Protein AF-0000000078526006 (afdb_homodimer)

Sequence (120 aa):
MQPCELVVLISTLACHIAEGRSADEIALISSIFSQLGDTLSTISAFQDLCCDNEEEKDTNMQPCELVVLISTLACHIAEGRSADEIALISSIFSQLGDTLSTISAFQDLCCDNEEEKDTN

Foldseek 3Di:
DDPVVVVVVVVVVLCVVCPPDDPVVSVVVVVVVVVVVVVVVVVVVVVVVVVVVVVVVVVD/DDPVVVVVVVVVVLCVVCPPDDPVVSVVVVVVVVVVVVVVVVVVVVVVVVVVVVVVVVVD

Radius of gyration: 18.62 Å; Cα contacts (8 Å, |Δi|>4): 104; chains: 2; bounding box: 38×66×42 Å

Secondary structure (DSSP, 8-state):
--HHHHHHHHHHHHHHHHTT--HHHHHHHHHHHHHHHHHHHHHHHHHHHHHHHHHHHHH-/--HHHHHHHHHHHHHHHHTT--HHHHHHHHHHHHHHHHHHHHHHHHHHHHHHHHHHHHH-

Organism: NCBI:txid29354

Structure (mmCIF, N/CA/C/O backbone):
data_AF-0000000078526006-model_v1
#
loop_
_entity.id
_entity.type
_entity.pdbx_description
1 polymer 'DUF6774 domain-containing protein'
#
loop_
_atom_site.group_PDB
_atom_site.id
_atom_site.type_symbol
_atom_site.label_atom_id
_atom_site.label_alt_id
_atom_site.label_comp_id
_atom_site.label_asym_id
_atom_site.label_entity_id
_atom_site.label_seq_id
_atom_site.pdbx_PDB_ins_code
_atom_site.Cartn_x
_atom_site.Cartn_y
_atom_site.Cartn_z
_atom_site.occupancy
_atom_site.B_iso_or_equiv
_atom_site.auth_seq_id
_atom_site.auth_comp_id
_atom_site.auth_asym_id
_atom_site.auth_atom_id
_atom_site.pdbx_PDB_model_num
ATOM 1 N N . MET A 1 1 ? 16.984 -0.548 -12.422 1 56.44 1 MET A N 1
ATOM 2 C CA . MET A 1 1 ? 16.688 0.318 -11.281 1 56.44 1 MET A CA 1
ATOM 3 C C . MET A 1 1 ? 17.172 -0.31 -9.984 1 56.44 1 MET A C 1
ATOM 5 O O . MET A 1 1 ? 16.984 -1.508 -9.758 1 56.44 1 MET A O 1
ATOM 9 N N . GLN A 1 2 ? 17.953 0.494 -9.273 1 81.12 2 GLN A N 1
ATOM 10 C CA . GLN A 1 2 ? 18.516 0.043 -8 1 81.12 2 GLN A CA 1
ATOM 11 C C . GLN A 1 2 ? 17.469 0.117 -6.891 1 81.12 2 GLN A C 1
ATOM 13 O O . GLN A 1 2 ? 16.547 0.942 -6.945 1 81.12 2 GLN A O 1
ATOM 18 N N . PRO A 1 3 ? 17.453 -0.872 -5.949 1 86 3 PRO A N 1
ATOM 19 C CA . PRO A 1 3 ? 16.484 -0.911 -4.852 1 86 3 PRO A CA 1
ATOM 20 C C . PRO A 1 3 ? 16.359 0.425 -4.121 1 86 3 PRO A C 1
ATOM 22 O O . PRO A 1 3 ? 15.25 0.848 -3.777 1 86 3 PRO A O 1
ATOM 25 N N . CYS A 1 4 ? 17.406 1.14 -4.02 1 89.69 4 CYS A N 1
ATOM 26 C CA . CYS A 1 4 ? 17.406 2.414 -3.312 1 89.69 4 CYS A CA 1
ATOM 27 C C . CYS A 1 4 ? 16.672 3.484 -4.113 1 89.69 4 CYS A C 1
ATOM 29 O O . CYS A 1 4 ? 15.984 4.336 -3.545 1 89.69 4 CYS A O 1
ATOM 31 N N . GLU A 1 5 ? 16.812 3.475 -5.398 1 92.44 5 GLU A N 1
ATOM 32 C CA . GLU A 1 5 ? 16.125 4.414 -6.27 1 92.44 5 GLU A CA 1
ATOM 33 C C . GLU A 1 5 ? 14.609 4.223 -6.191 1 92.44 5 GLU A C 1
ATOM 35 O O . GLU A 1 5 ? 13.852 5.195 -6.184 1 92.44 5 GLU A O 1
ATOM 40 N N . LEU A 1 6 ? 14.242 3.041 -6.062 1 92.12 6 LEU A N 1
ATOM 41 C CA . LEU A 1 6 ? 12.82 2.711 -5.969 1 92.12 6 LEU A CA 1
ATOM 42 C C . LEU A 1 6 ? 12.227 3.238 -4.664 1 92.12 6 LEU A C 1
ATOM 44 O O . LEU A 1 6 ? 11.172 3.865 -4.672 1 92.12 6 LEU A O 1
ATOM 48 N N . VAL A 1 7 ? 12.945 3.043 -3.629 1 92.19 7 VAL A N 1
ATOM 49 C CA . VAL A 1 7 ? 12.477 3.477 -2.316 1 92.19 7 VAL A CA 1
ATOM 50 C C . VAL A 1 7 ? 12.352 5 -2.289 1 92.19 7 VAL A C 1
ATOM 52 O O . VAL A 1 7 ? 11.375 5.535 -1.757 1 92.19 7 VAL A O 1
ATOM 55 N N . VAL A 1 8 ? 13.297 5.676 -2.916 1 94 8 VAL A N 1
ATOM 56 C CA . VAL A 1 8 ? 13.281 7.133 -2.967 1 94 8 VAL A CA 1
ATOM 57 C C . VAL A 1 8 ? 12.086 7.609 -3.787 1 94 8 VAL A C 1
ATOM 59 O O . VAL A 1 8 ? 11.406 8.562 -3.408 1 94 8 VAL A O 1
ATOM 62 N N . LEU A 1 9 ? 11.867 6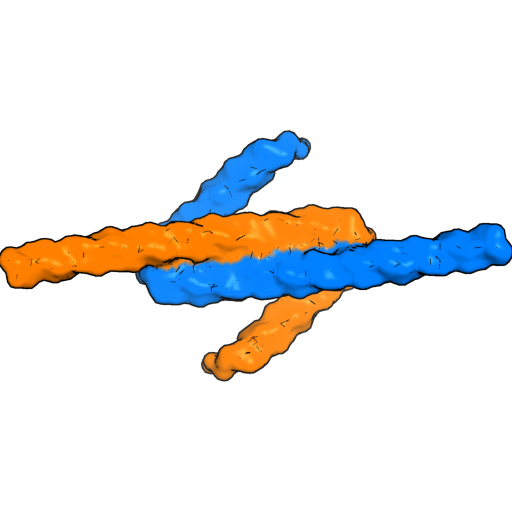.941 -4.805 1 94.94 9 LEU A N 1
ATOM 63 C CA . LEU A 1 9 ? 10.734 7.277 -5.656 1 94.94 9 LEU A CA 1
ATOM 64 C C . LEU A 1 9 ? 9.414 7.098 -4.902 1 94.94 9 LEU A C 1
ATOM 66 O O . LEU A 1 9 ? 8.547 7.973 -4.941 1 94.94 9 LEU A O 1
ATOM 70 N N . ILE A 1 10 ? 9.305 6.039 -4.16 1 96.12 10 ILE A N 1
ATOM 71 C CA . ILE A 1 10 ? 8.094 5.734 -3.404 1 96.12 10 ILE A CA 1
ATOM 72 C C . ILE A 1 10 ? 7.879 6.793 -2.324 1 96.12 10 ILE A C 1
ATOM 74 O O . ILE A 1 10 ? 6.762 7.266 -2.121 1 96.12 10 ILE A O 1
ATOM 78 N N . SER A 1 11 ? 8.945 7.16 -1.708 1 95.5 11 SER A N 1
ATOM 79 C CA . SER A 1 11 ? 8.875 8.172 -0.659 1 95.5 11 SER A CA 1
ATOM 80 C C . SER A 1 11 ? 8.453 9.523 -1.222 1 95.5 11 SER A C 1
ATOM 82 O O . SER A 1 11 ? 7.617 10.219 -0.635 1 95.5 11 SER A O 1
ATOM 84 N N . THR A 1 12 ? 9.047 9.844 -2.381 1 95.75 12 THR A N 1
ATOM 85 C CA . THR A 1 12 ? 8.688 11.086 -3.051 1 95.75 12 THR A CA 1
ATOM 86 C C . THR A 1 12 ? 7.207 11.102 -3.418 1 95.75 12 THR A C 1
ATOM 88 O O . THR A 1 12 ? 6.52 12.102 -3.223 1 95.75 12 THR A O 1
ATOM 91 N N . LEU A 1 13 ? 6.73 10.016 -3.889 1 96.75 13 LEU A N 1
ATOM 92 C CA . LEU A 1 13 ? 5.328 9.875 -4.258 1 96.75 13 LEU A CA 1
ATOM 93 C C . LEU A 1 13 ? 4.426 10.039 -3.041 1 96.75 13 LEU A C 1
ATOM 95 O O . LEU A 1 13 ? 3.385 10.695 -3.117 1 96.75 13 LEU A O 1
ATOM 99 N N . ALA A 1 14 ? 4.777 9.445 -1.876 1 96.94 14 ALA A N 1
ATOM 100 C CA . ALA A 1 14 ? 4.023 9.555 -0.629 1 96.94 14 ALA A CA 1
ATOM 101 C C . ALA A 1 14 ? 3.883 11.008 -0.198 1 96.94 14 ALA A C 1
ATOM 103 O O . ALA A 1 14 ? 2.799 11.445 0.197 1 96.94 14 ALA A O 1
ATOM 104 N N . CYS A 1 15 ? 4.965 11.727 -0.398 1 96 15 CYS A N 1
ATOM 105 C CA . CYS A 1 15 ? 4.965 13.141 -0.029 1 96 15 CYS A CA 1
ATOM 106 C C . CYS A 1 15 ? 4.008 13.938 -0.909 1 96 15 CYS A C 1
ATOM 108 O O . CYS A 1 15 ? 3.285 14.805 -0.418 1 96 15 CYS A O 1
ATOM 110 N N . HIS A 1 16 ? 4 13.609 -2.164 1 96.25 16 HIS A N 1
ATOM 111 C CA . HIS A 1 16 ? 3.115 14.273 -3.111 1 96.25 16 HIS A CA 1
ATOM 112 C C . HIS A 1 16 ? 1.651 13.977 -2.801 1 96.25 16 HIS A C 1
ATOM 114 O O . HIS A 1 16 ? 0.805 14.875 -2.857 1 96.25 16 HIS A O 1
ATOM 120 N N . ILE A 1 17 ? 1.335 12.828 -2.43 1 96.75 17 ILE A N 1
ATOM 121 C CA . ILE A 1 17 ? -0.022 12.391 -2.113 1 96.75 17 ILE A CA 1
ATOM 122 C C . ILE A 1 17 ? -0.496 13.078 -0.833 1 96.75 17 ILE A C 1
ATOM 124 O O . ILE A 1 17 ? -1.663 13.461 -0.722 1 96.75 17 ILE A O 1
ATOM 128 N N . ALA A 1 18 ? 0.396 13.227 0.087 1 96.06 18 ALA A N 1
ATOM 129 C CA . ALA A 1 18 ? 0.065 13.773 1.4 1 96.06 18 ALA A CA 1
ATOM 130 C C . ALA A 1 18 ? -0.065 15.297 1.348 1 96.06 18 ALA A C 1
ATOM 132 O O . ALA A 1 18 ? -0.648 15.906 2.246 1 96.06 18 ALA A O 1
ATOM 133 N N . GLU A 1 19 ? 0.471 15.82 0.264 1 94.62 19 GLU A N 1
ATOM 134 C CA . GLU A 1 19 ? 0.53 17.281 0.176 1 94.62 19 GLU A CA 1
ATOM 135 C C . GLU A 1 19 ? -0.867 17.891 0.201 1 94.62 19 GLU A C 1
ATOM 137 O O . GLU A 1 19 ? -1.73 17.5 -0.594 1 94.62 19 GLU A O 1
ATOM 142 N N . GLY A 1 20 ? -1.139 18.781 1.174 1 92.19 20 GLY A N 1
ATOM 143 C CA . GLY A 1 20 ? -2.391 19.516 1.229 1 92.19 20 GLY A CA 1
ATOM 144 C C . GLY A 1 20 ? -3.525 18.719 1.843 1 92.19 20 GLY A C 1
ATOM 145 O O . GLY A 1 20 ? -4.691 19.094 1.719 1 92.19 20 GLY A O 1
ATOM 146 N N . ARG A 1 21 ? -3.283 17.656 2.373 1 94.38 21 ARG A N 1
ATOM 147 C CA . ARG A 1 21 ? -4.324 16.812 2.957 1 94.38 21 ARG A CA 1
ATOM 148 C C . ARG A 1 21 ? -4.223 16.797 4.48 1 94.38 21 ARG A C 1
ATOM 150 O O . ARG A 1 21 ? -3.152 17.047 5.039 1 94.38 21 ARG A O 1
ATOM 157 N N . SER A 1 22 ? -5.332 16.484 5.078 1 93.69 22 SER A N 1
ATOM 158 C CA . SER A 1 22 ? -5.355 16.375 6.531 1 93.69 22 SER A CA 1
ATOM 159 C C . SER A 1 22 ? -4.801 15.039 6.996 1 93.69 22 SER A C 1
ATOM 161 O O . SER A 1 22 ? -4.738 14.086 6.219 1 93.69 22 SER A O 1
ATOM 163 N N . ALA A 1 23 ? -4.418 14.953 8.273 1 94.31 23 ALA A N 1
ATOM 164 C CA . ALA A 1 23 ? -3.873 13.742 8.875 1 94.31 23 ALA A CA 1
ATOM 165 C C . ALA A 1 23 ? -4.855 12.578 8.742 1 94.31 23 ALA A C 1
ATOM 167 O O . ALA A 1 23 ? -4.449 11.445 8.477 1 94.31 23 ALA A O 1
ATOM 168 N N . ASP A 1 24 ? -6.098 12.875 8.859 1 94 24 ASP A N 1
ATOM 169 C CA . ASP A 1 24 ? -7.137 11.852 8.781 1 94 24 ASP A CA 1
ATOM 170 C C . ASP A 1 24 ? -7.254 11.289 7.367 1 94 24 ASP A C 1
ATOM 172 O O . ASP A 1 24 ? -7.41 10.078 7.188 1 94 24 ASP A O 1
ATOM 176 N N . GLU A 1 25 ? -7.156 12.148 6.395 1 96 25 GLU A N 1
ATOM 177 C CA . GLU A 1 25 ? -7.211 11.742 4.996 1 96 25 GLU A CA 1
ATOM 178 C C . GLU A 1 25 ? -6.008 10.883 4.621 1 96 25 GLU A C 1
ATOM 180 O O . GLU A 1 25 ? -6.156 9.852 3.961 1 96 25 GLU A O 1
ATOM 185 N N . ILE A 1 26 ? -4.883 11.305 5.086 1 97.38 26 ILE A N 1
ATOM 186 C CA . ILE A 1 26 ? -3.648 10.586 4.801 1 97.38 26 ILE A CA 1
ATOM 187 C C . ILE A 1 26 ? -3.693 9.203 5.453 1 97.38 26 ILE A C 1
ATOM 189 O O . ILE A 1 26 ? -3.289 8.211 4.844 1 97.38 26 ILE A O 1
ATOM 193 N N . ALA A 1 27 ? -4.227 9.141 6.629 1 96.12 27 ALA A N 1
ATOM 194 C CA . ALA A 1 27 ? -4.344 7.875 7.352 1 96.12 27 ALA A CA 1
ATOM 195 C C . ALA A 1 27 ? -5.246 6.898 6.605 1 96.12 27 ALA A C 1
ATOM 197 O O . ALA A 1 27 ? -4.953 5.703 6.535 1 96.12 27 ALA A O 1
ATOM 198 N N . LEU A 1 28 ? -6.305 7.445 6.105 1 95.69 28 LEU A N 1
ATOM 199 C CA . LEU A 1 28 ? -7.23 6.613 5.348 1 95.69 28 LEU A CA 1
ATOM 200 C C . LEU A 1 28 ? -6.57 6.07 4.086 1 95.69 28 LEU A C 1
ATOM 202 O O . LEU A 1 28 ? -6.641 4.871 3.807 1 95.69 28 LEU A O 1
ATOM 206 N N . ILE A 1 29 ? -5.898 6.953 3.381 1 97.12 29 ILE A N 1
ATOM 207 C CA . ILE A 1 29 ? -5.199 6.566 2.162 1 97.12 29 ILE A CA 1
ATOM 208 C C . ILE A 1 29 ? -4.109 5.551 2.492 1 97.12 29 ILE A C 1
ATOM 210 O O . ILE A 1 29 ? -3.943 4.555 1.784 1 97.12 29 ILE A O 1
ATOM 214 N N . SER A 1 30 ? -3.352 5.773 3.549 1 97.69 30 SER A N 1
ATOM 215 C CA . SER A 1 30 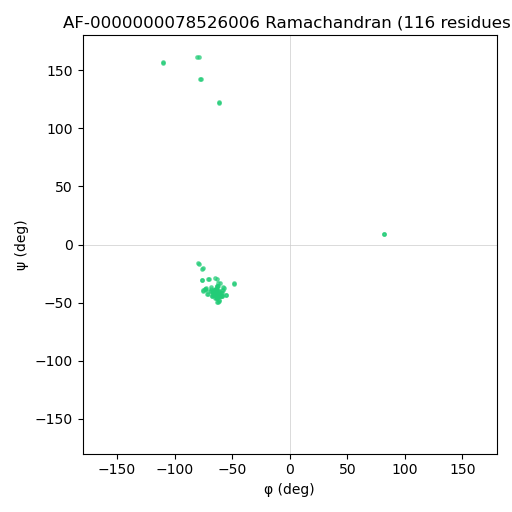? -2.303 4.871 4.012 1 97.69 30 SER A CA 1
ATOM 216 C C . SER A 1 30 ? -2.85 3.467 4.258 1 97.69 30 SER A C 1
ATOM 218 O O . SER A 1 30 ? -2.23 2.477 3.865 1 97.69 30 SER A O 1
ATOM 220 N N . SER A 1 31 ? -3.979 3.385 4.867 1 96.38 31 SER A N 1
ATOM 221 C CA . SER A 1 31 ? -4.605 2.105 5.18 1 96.38 31 SER A CA 1
ATOM 222 C C . SER A 1 31 ? -4.969 1.342 3.912 1 96.38 31 SER A C 1
ATOM 224 O O . SER A 1 31 ? -4.844 0.117 3.861 1 96.38 31 SER A O 1
ATOM 226 N N . ILE A 1 32 ? -5.457 2.119 2.916 1 96.62 32 ILE A N 1
ATOM 227 C CA . ILE A 1 32 ? -5.84 1.522 1.64 1 96.62 32 ILE A CA 1
ATOM 228 C C . ILE A 1 32 ? -4.617 0.895 0.976 1 96.62 32 ILE A C 1
ATOM 230 O O . ILE A 1 32 ? -4.652 -0.271 0.574 1 96.62 32 ILE A O 1
ATOM 234 N N . PHE A 1 33 ? -3.496 1.588 0.864 1 97.31 33 PHE A N 1
ATOM 235 C CA . PHE A 1 33 ? -2.283 1.093 0.225 1 97.31 33 PHE A CA 1
ATOM 236 C C . PHE A 1 33 ? 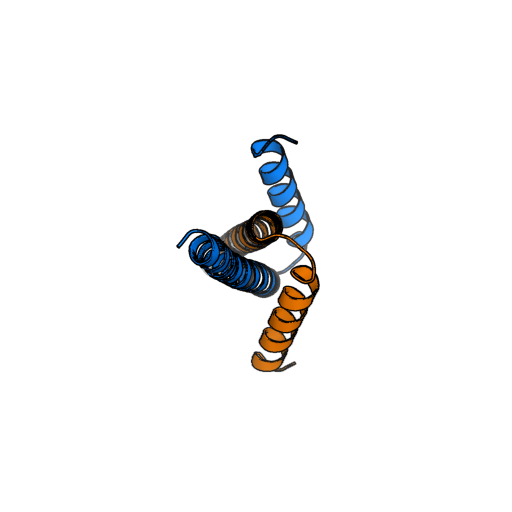-1.687 -0.065 1.018 1 97.31 33 PHE A C 1
ATOM 238 O O . PHE A 1 33 ? -1.244 -1.059 0.438 1 97.31 33 PHE A O 1
ATOM 245 N N . SER A 1 34 ? -1.635 0.055 2.369 1 96.88 34 SER A N 1
ATOM 246 C CA . SER A 1 34 ? -1.102 -1.001 3.223 1 96.88 34 SER A CA 1
ATOM 247 C C . SER A 1 34 ? -1.904 -2.289 3.078 1 96.88 34 SER A C 1
ATOM 249 O O . SER A 1 34 ? -1.332 -3.373 2.959 1 96.88 34 SER A O 1
ATOM 251 N N . GLN A 1 35 ? -3.252 -2.135 3.07 1 96.12 35 GLN A N 1
ATOM 252 C CA . GLN A 1 35 ? -4.113 -3.303 2.91 1 96.12 35 GLN A CA 1
ATOM 253 C C . GLN A 1 35 ? -3.898 -3.963 1.55 1 96.12 35 GLN A C 1
ATOM 255 O O . GLN A 1 35 ? -3.863 -5.191 1.448 1 96.12 35 GLN A O 1
ATOM 260 N N . LEU A 1 36 ? -3.779 -3.158 0.521 1 97.69 36 LEU A N 1
ATOM 261 C CA . LEU A 1 36 ? -3.527 -3.672 -0.82 1 97.69 36 LEU A CA 1
ATOM 262 C C . LEU A 1 36 ? -2.205 -4.43 -0.874 1 97.69 36 LEU A C 1
ATOM 264 O O . LEU A 1 36 ? -2.146 -5.543 -1.397 1 97.69 36 LEU A O 1
ATOM 268 N N . GLY A 1 37 ? -1.122 -3.867 -0.352 1 97.94 37 GLY A N 1
ATOM 269 C CA . GLY A 1 37 ? 0.176 -4.52 -0.292 1 97.94 37 GLY A CA 1
ATOM 270 C C . GLY A 1 37 ? 0.152 -5.828 0.472 1 97.94 37 GLY A C 1
ATOM 271 O O . GLY A 1 37 ? 0.722 -6.824 0.024 1 97.94 37 GLY A O 1
ATOM 272 N N . ASP A 1 38 ? -0.518 -5.785 1.59 1 96.38 38 ASP A N 1
ATOM 273 C CA . ASP A 1 38 ? -0.625 -6.973 2.434 1 96.38 38 ASP A CA 1
ATOM 274 C C . ASP A 1 38 ? -1.363 -8.094 1.71 1 96.38 38 ASP A C 1
ATOM 276 O O . ASP A 1 38 ? -0.975 -9.266 1.805 1 96.38 38 ASP A O 1
ATOM 280 N N . THR A 1 39 ? -2.477 -7.734 1.074 1 96.94 39 THR A N 1
ATOM 281 C CA . THR A 1 39 ? -3.258 -8.711 0.327 1 96.94 39 THR A CA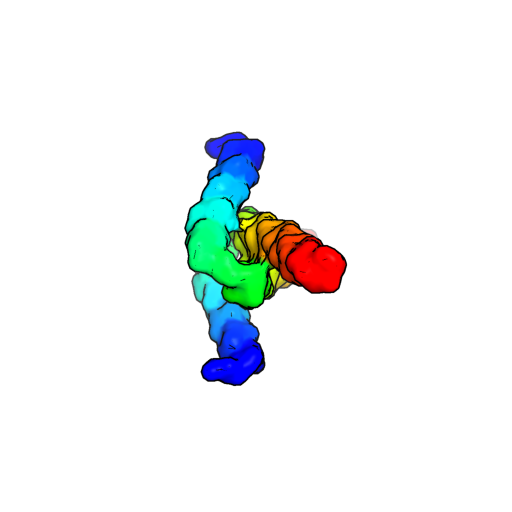 1
ATOM 282 C C . THR A 1 39 ? -2.42 -9.344 -0.784 1 96.94 39 THR A C 1
ATOM 284 O O . THR A 1 39 ? -2.4 -10.562 -0.94 1 96.94 39 THR A O 1
ATOM 287 N N . LEU A 1 40 ? -1.641 -8.539 -1.546 1 97.69 40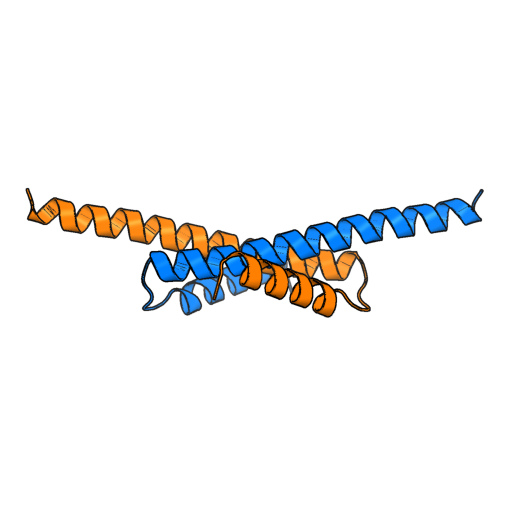 LEU A N 1
ATOM 288 C CA . LEU A 1 40 ? -0.766 -9.023 -2.607 1 97.69 40 LEU A CA 1
ATOM 289 C C . LEU A 1 40 ? 0.327 -9.922 -2.043 1 97.69 40 LEU A C 1
ATOM 291 O O . LEU A 1 40 ? 0.671 -10.938 -2.646 1 97.69 40 LEU A O 1
ATOM 295 N N . SER A 1 41 ? 0.884 -9.539 -0.896 1 97.38 41 SER A N 1
ATOM 296 C CA . SER A 1 41 ? 1.891 -10.359 -0.234 1 97.38 41 SER A CA 1
ATOM 297 C C . SER A 1 41 ? 1.341 -11.742 0.1 1 97.38 41 SER A C 1
ATOM 299 O O . SER A 1 41 ? 2.027 -12.75 -0.082 1 97.38 41 SER A O 1
ATOM 301 N N . THR A 1 42 ? 0.105 -11.789 0.569 1 95.62 42 THR A N 1
ATOM 302 C CA . THR A 1 42 ? -0.559 -13.047 0.896 1 95.62 42 THR A CA 1
ATOM 303 C C . THR A 1 42 ? -0.735 -13.906 -0.354 1 95.62 42 THR A C 1
ATOM 305 O O . THR A 1 42 ? -0.46 -15.109 -0.332 1 95.62 42 THR A O 1
ATOM 308 N N . ILE A 1 43 ? -1.146 -13.25 -1.421 1 95.69 43 ILE A N 1
ATOM 309 C CA . ILE A 1 43 ? -1.35 -13.938 -2.689 1 95.69 43 ILE A CA 1
ATOM 310 C C . ILE A 1 43 ? -0.023 -14.508 -3.186 1 95.69 43 ILE A C 1
ATOM 312 O O . ILE A 1 43 ? 0.046 -15.672 -3.594 1 95.69 43 ILE A O 1
ATOM 316 N N . SER A 1 44 ? 1.038 -13.742 -3.156 1 95.5 44 SER A N 1
ATOM 317 C CA . SER A 1 44 ? 2.361 -14.172 -3.6 1 95.5 44 SER A CA 1
ATOM 318 C C . SER A 1 44 ? 2.865 -15.352 -2.777 1 95.5 44 SER A C 1
ATOM 320 O O . SER A 1 44 ? 3.426 -16.297 -3.326 1 95.5 44 SER A O 1
ATOM 322 N N . ALA A 1 45 ? 2.688 -15.258 -1.503 1 93.62 45 ALA A N 1
ATOM 323 C CA . ALA A 1 45 ? 3.113 -16.328 -0.604 1 93.62 45 ALA A CA 1
ATOM 324 C C . ALA A 1 45 ? 2.373 -17.625 -0.907 1 93.62 45 ALA A C 1
ATOM 326 O O . ALA A 1 45 ? 2.971 -18.703 -0.903 1 93.62 45 ALA A O 1
ATOM 327 N N . PHE A 1 46 ? 1.083 -17.453 -1.196 1 92.75 46 PHE A N 1
ATOM 328 C CA . PHE A 1 46 ? 0.251 -18.609 -1.524 1 92.75 46 PHE A CA 1
ATOM 329 C C . PHE A 1 46 ? 0.713 -19.25 -2.824 1 92.75 46 PHE A C 1
ATOM 331 O O . PHE A 1 46 ? 0.827 -20.484 -2.906 1 92.75 46 PHE A O 1
ATOM 338 N N . GLN A 1 47 ? 1.034 -18.469 -3.789 1 89.44 47 GLN A N 1
ATOM 339 C CA . GLN A 1 47 ? 1.499 -18.969 -5.082 1 89.44 47 GLN A CA 1
ATOM 340 C C . GLN A 1 47 ? 2.848 -19.656 -4.945 1 89.44 47 GLN A C 1
ATOM 342 O O . GLN A 1 47 ? 3.086 -20.688 -5.582 1 89.44 47 GLN A O 1
ATOM 347 N N . ASP A 1 48 ? 3.635 -19.109 -4.211 1 88.81 48 ASP A N 1
ATOM 348 C CA . ASP A 1 48 ? 4.961 -19.688 -3.988 1 88.81 48 ASP A CA 1
ATOM 349 C C . ASP A 1 48 ? 4.863 -21.062 -3.322 1 88.81 48 ASP A C 1
ATOM 351 O O . ASP A 1 48 ? 5.613 -21.969 -3.668 1 88.81 48 ASP A O 1
ATOM 355 N N . LEU A 1 49 ? 3.949 -21.203 -2.496 1 86.25 49 LEU A N 1
ATOM 356 C CA . LEU A 1 49 ? 3.74 -22.469 -1.79 1 86.25 49 LEU A CA 1
ATOM 357 C C . LEU A 1 49 ? 3.148 -23.516 -2.721 1 86.25 49 LEU A C 1
ATOM 359 O O . LEU A 1 49 ? 3.492 -24.703 -2.627 1 86.25 49 LEU A O 1
ATOM 363 N N . CYS A 1 50 ? 2.254 -23.094 -3.588 1 82 50 CYS A N 1
ATOM 364 C CA . CYS A 1 50 ? 1.595 -24.016 -4.5 1 82 50 CYS A CA 1
ATOM 365 C C . CYS A 1 50 ? 2.533 -24.438 -5.629 1 82 50 CYS A C 1
ATOM 367 O O . CYS A 1 50 ? 2.463 -25.562 -6.117 1 82 50 CYS A O 1
ATOM 369 N N . CYS A 1 51 ? 3.289 -23.547 -6.133 1 73.5 51 CYS A N 1
ATOM 370 C CA . CYS A 1 51 ? 4.25 -23.891 -7.176 1 73.5 51 CYS A CA 1
ATOM 371 C C . CYS A 1 51 ? 5.32 -24.828 -6.645 1 73.5 51 CYS A C 1
ATOM 373 O O . CYS A 1 51 ? 5.785 -25.719 -7.363 1 73.5 51 CYS A O 1
ATOM 375 N N . ASP A 1 52 ? 5.707 -24.547 -5.535 1 67.75 52 ASP A N 1
ATOM 376 C CA . ASP A 1 52 ? 6.707 -25.422 -4.934 1 67.75 52 ASP A CA 1
ATOM 377 C C . ASP A 1 52 ? 6.164 -26.844 -4.758 1 67.75 52 ASP A C 1
ATOM 379 O O . ASP A 1 52 ? 6.902 -27.812 -4.902 1 67.75 52 ASP A O 1
ATOM 383 N N . ASN A 1 53 ? 4.93 -26.938 -4.504 1 63.38 53 ASN A N 1
ATOM 384 C CA . ASN A 1 53 ? 4.336 -28.25 -4.309 1 63.38 53 ASN A CA 1
ATOM 385 C C . ASN A 1 53 ? 4.129 -28.969 -5.633 1 63.38 53 ASN A C 1
ATOM 387 O O . ASN A 1 53 ? 4.184 -30.203 -5.688 1 63.38 53 ASN A O 1
ATOM 391 N N . GLU A 1 54 ? 3.896 -28.25 -6.645 1 59.25 54 GLU A N 1
ATOM 392 C CA . GLU A 1 54 ? 3.738 -28.906 -7.934 1 59.25 54 GLU A CA 1
ATOM 393 C C . GLU A 1 54 ? 5.074 -29.453 -8.445 1 59.25 54 GLU A C 1
ATOM 395 O O . GLU A 1 54 ? 5.117 -30.484 -9.109 1 59.25 54 GLU A O 1
ATOM 400 N N . GLU A 1 55 ? 5.996 -28.625 -8.258 1 58 55 GLU A N 1
ATOM 401 C CA . GLU A 1 55 ? 7.289 -29.125 -8.727 1 58 55 GLU A CA 1
ATOM 402 C C . GLU A 1 55 ? 7.723 -30.359 -7.938 1 58 55 GLU A C 1
ATOM 404 O O . GLU A 1 55 ? 8.539 -31.141 -8.414 1 58 55 GLU A O 1
ATOM 409 N N . GLU A 1 56 ? 7.441 -30.281 -6.68 1 55.75 56 GLU A N 1
ATOM 410 C CA . GLU A 1 56 ? 7.859 -31.453 -5.918 1 55.75 56 GLU A CA 1
ATOM 411 C C . GLU A 1 56 ? 7.094 -32.688 -6.359 1 55.75 56 GLU A C 1
ATOM 413 O O . GLU A 1 56 ? 7.516 -33.812 -6.078 1 55.75 56 GLU A O 1
ATOM 418 N N . LYS A 1 57 ? 5.93 -32.469 -6.805 1 57.91 57 LYS A N 1
ATOM 419 C CA . LYS A 1 57 ? 5.223 -33.688 -7.156 1 57.91 57 LYS A CA 1
ATOM 420 C C . LYS A 1 57 ? 5.906 -34.406 -8.32 1 57.91 57 LYS A C 1
ATOM 422 O O . LYS A 1 57 ? 5.855 -35.625 -8.422 1 57.91 57 LYS A O 1
ATOM 427 N N . ASP A 1 58 ? 6.367 -33.656 -9.281 1 54.19 58 ASP A N 1
ATOM 428 C CA . ASP A 1 58 ? 6.855 -34.469 -10.391 1 54.19 58 ASP A CA 1
ATOM 429 C C . ASP A 1 58 ? 8.133 -35.219 -10.016 1 54.19 58 ASP A C 1
ATOM 431 O O . ASP A 1 58 ? 8.633 -36.031 -10.789 1 54.19 58 ASP A O 1
ATOM 435 N N . THR A 1 59 ? 8.766 -34.5 -9.125 1 51.31 59 THR A N 1
ATOM 436 C CA . THR A 1 59 ? 10.047 -35.188 -8.93 1 51.31 59 THR A CA 1
ATOM 437 C C . THR A 1 59 ? 9.867 -36.438 -8.07 1 51.31 59 THR A C 1
ATOM 439 O O . THR A 1 59 ? 10.797 -37.219 -7.918 1 51.31 59 THR A O 1
ATOM 442 N N . ASN A 1 60 ? 8.773 -36.406 -7.348 1 40.59 60 ASN A N 1
ATOM 443 C CA . ASN A 1 60 ? 8.758 -37.719 -6.684 1 40.59 60 ASN A CA 1
ATOM 444 C C . ASN A 1 60 ? 8.281 -38.812 -7.625 1 40.59 60 ASN A C 1
ATOM 446 O O . ASN A 1 60 ? 7.289 -38.656 -8.336 1 40.59 60 ASN A O 1
ATOM 450 N N . MET B 1 1 ? -19.703 5.043 1.819 1 56.84 1 MET B N 1
ATOM 451 C CA . MET B 1 1 ? -19.094 3.729 1.658 1 56.84 1 MET B CA 1
ATOM 452 C C . MET B 1 1 ? -18.734 3.127 3.012 1 56.84 1 MET B C 1
ATOM 454 O O . MET B 1 1 ? -18.188 3.818 3.877 1 56.84 1 MET B O 1
ATOM 458 N N . GLN B 1 2 ? -19.266 1.897 3.199 1 80.81 2 GLN B N 1
ATOM 459 C CA . GLN B 1 2 ? -19.016 1.186 4.449 1 80.81 2 GLN B CA 1
ATOM 460 C C . GLN B 1 2 ? -17.609 0.579 4.461 1 80.81 2 GLN B C 1
ATOM 462 O O . GLN B 1 2 ? -17.062 0.256 3.41 1 80.81 2 GLN B O 1
ATOM 467 N N . PRO B 1 3 ? -16.922 0.589 5.633 1 85.44 3 PRO B N 1
ATOM 468 C CA . PRO B 1 3 ? -15.555 0.058 5.758 1 85.44 3 PRO B CA 1
ATOM 469 C C . PRO B 1 3 ? -15.406 -1.328 5.137 1 85.44 3 PRO B C 1
ATOM 471 O O . PRO B 1 3 ? -14.391 -1.611 4.492 1 85.44 3 PRO B O 1
ATOM 474 N N . CYS B 1 4 ? -16.406 -2.105 5.184 1 89.44 4 CYS B N 1
ATOM 475 C CA . CYS B 1 4 ? -16.359 -3.463 4.652 1 89.44 4 CYS B CA 1
ATOM 476 C C . CYS B 1 4 ? -16.359 -3.449 3.127 1 89.44 4 CYS B C 1
ATOM 478 O O . CYS B 1 4 ? -15.688 -4.27 2.494 1 89.44 4 CYS B O 1
ATOM 480 N N . GLU B 1 5 ? -17.109 -2.588 2.541 1 92.25 5 GLU B N 1
ATOM 481 C CA . GLU B 1 5 ? -17.141 -2.449 1.088 1 92.25 5 GLU B CA 1
ATOM 482 C C . GLU B 1 5 ? -15.781 -2.033 0.536 1 92.25 5 GLU B C 1
ATOM 484 O O . GLU B 1 5 ? -15.352 -2.525 -0.511 1 92.25 5 GLU B O 1
ATOM 489 N N . LEU B 1 6 ? -15.133 -1.252 1.253 1 91.94 6 LEU B N 1
ATOM 490 C CA . LEU B 1 6 ? -13.812 -0.78 0.852 1 91.94 6 LEU B CA 1
ATOM 491 C C . LEU B 1 6 ? -12.805 -1.92 0.866 1 91.94 6 LEU B C 1
ATOM 493 O O . LEU B 1 6 ? -12.047 -2.1 -0.093 1 91.94 6 LEU B O 1
ATOM 497 N N . VAL B 1 7 ? -12.859 -2.684 1.886 1 92.25 7 VAL B N 1
ATOM 498 C CA . VAL B 1 7 ? -11.93 -3.795 2.033 1 92.25 7 VAL B CA 1
ATOM 499 C C . VAL B 1 7 ? -12.148 -4.809 0.912 1 92.25 7 VAL B C 1
ATOM 501 O O . VAL B 1 7 ? -11.195 -5.328 0.338 1 92.25 7 VAL B O 1
ATOM 504 N N . VAL B 1 8 ? -13.414 -5.039 0.561 1 93.94 8 VAL B N 1
ATOM 505 C CA . VAL B 1 8 ? -13.75 -5.977 -0.503 1 93.94 8 VAL B CA 1
ATOM 506 C C . VAL B 1 8 ? -13.242 -5.449 -1.843 1 93.94 8 VAL B C 1
ATOM 508 O O . VAL B 1 8 ? -12.703 -6.203 -2.65 1 93.94 8 VAL B O 1
ATOM 511 N N . LEU B 1 9 ? -13.406 -4.234 -1.995 1 94.94 9 LEU B N 1
ATOM 512 C CA . LEU B 1 9 ? -12.938 -3.602 -3.221 1 94.94 9 LEU B CA 1
ATOM 513 C C . LEU B 1 9 ? -11.422 -3.717 -3.342 1 94.94 9 LEU B C 1
ATOM 515 O O . LEU B 1 9 ? -10.898 -4.078 -4.402 1 94.94 9 LEU B O 1
ATOM 519 N N . ILE B 1 10 ? -10.734 -3.492 -2.258 1 96.06 10 ILE B N 1
ATOM 520 C CA . ILE B 1 10 ? -9.273 -3.549 -2.236 1 96.06 10 ILE B CA 1
ATOM 521 C C . ILE B 1 10 ? -8.812 -4.973 -2.529 1 96.06 10 ILE B C 1
ATOM 523 O O . ILE B 1 10 ? -7.863 -5.18 -3.295 1 96.06 10 ILE B O 1
ATOM 527 N N . SER B 1 11 ? -9.484 -5.887 -1.965 1 95.5 11 SER B N 1
ATOM 528 C CA . SER B 1 11 ? -9.148 -7.289 -2.17 1 95.5 11 SER B CA 1
ATOM 529 C C . SER B 1 11 ? -9.367 -7.707 -3.621 1 95.5 11 SER B C 1
ATOM 531 O O . SER B 1 11 ? -8.531 -8.398 -4.207 1 95.5 11 SER B O 1
ATOM 533 N N . THR B 1 12 ? -10.492 -7.246 -4.156 1 95.94 12 THR B N 1
ATOM 534 C CA . THR B 1 12 ? -10.789 -7.527 -5.559 1 95.94 12 THR B CA 1
ATOM 535 C C . THR B 1 12 ? -9.719 -6.938 -6.465 1 95.94 12 THR B C 1
ATOM 537 O O . THR B 1 12 ? -9.266 -7.594 -7.406 1 95.94 12 THR B O 1
ATOM 540 N N . LEU B 1 13 ? -9.312 -5.762 -6.164 1 96.81 13 LEU B N 1
ATOM 541 C CA . LEU B 1 13 ? -8.266 -5.086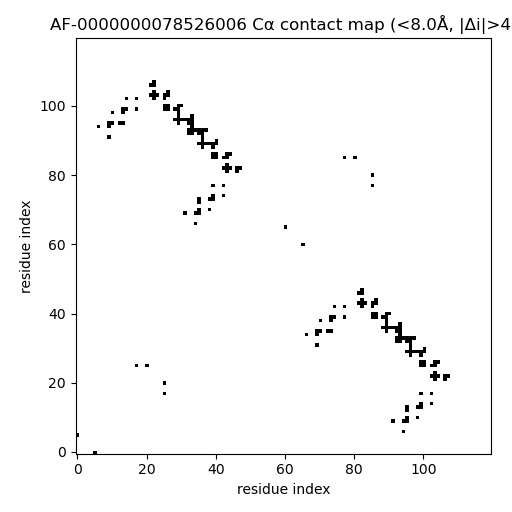 -6.93 1 96.81 13 LEU B CA 1
ATOM 542 C C . LEU B 1 13 ? -6.953 -5.855 -6.848 1 96.81 13 LEU B C 1
ATOM 544 O O . LEU B 1 13 ? -6.254 -6.008 -7.855 1 96.81 13 LEU B O 1
ATOM 548 N N . ALA B 1 14 ? -6.559 -6.367 -5.664 1 97 14 ALA B N 1
ATOM 549 C CA . ALA B 1 14 ? -5.344 -7.148 -5.457 1 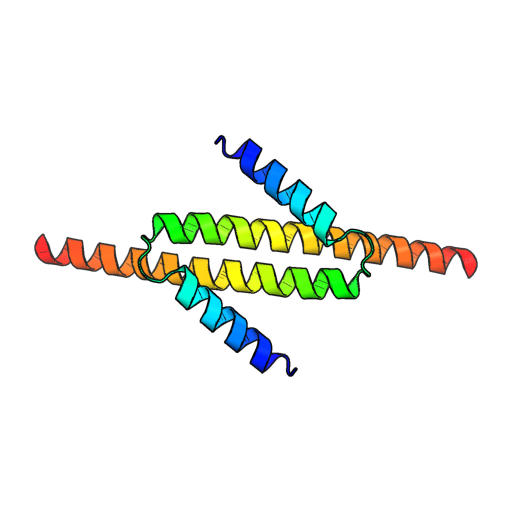97 14 ALA B CA 1
ATOM 550 C C . ALA B 1 14 ? -5.34 -8.398 -6.328 1 97 14 ALA B C 1
ATOM 552 O O . ALA B 1 14 ? -4.328 -8.727 -6.953 1 97 14 ALA B O 1
ATOM 553 N N . CYS B 1 15 ? -6.512 -8.984 -6.426 1 96.06 15 CYS B N 1
ATOM 554 C CA . CYS B 1 15 ? -6.652 -10.188 -7.234 1 96.06 15 CYS B CA 1
ATOM 555 C C . CYS B 1 15 ? -6.445 -9.883 -8.711 1 96.06 15 CYS B C 1
ATOM 557 O O . CYS B 1 15 ? -5.785 -10.648 -9.422 1 96.06 15 CYS B O 1
ATOM 559 N N . HIS B 1 16 ? -6.98 -8.789 -9.125 1 96.31 16 HIS B N 1
ATOM 560 C CA . HIS B 1 16 ? -6.836 -8.367 -10.516 1 96.31 16 HIS B CA 1
ATOM 561 C C . HIS B 1 16 ? -5.383 -8.055 -10.844 1 96.31 16 HIS B C 1
ATOM 563 O O . HIS B 1 16 ? -4.891 -8.422 -11.914 1 96.31 16 HIS B O 1
ATOM 569 N N . ILE B 1 17 ? -4.664 -7.465 -10 1 96.81 17 ILE B N 1
ATOM 570 C CA . ILE B 1 17 ? -3.266 -7.098 -10.188 1 96.81 17 ILE B CA 1
ATOM 571 C C . ILE B 1 17 ? -2.404 -8.359 -10.234 1 96.81 17 ILE B C 1
ATOM 573 O O . ILE B 1 17 ? -1.444 -8.43 -11.008 1 96.81 17 ILE B O 1
ATOM 577 N N . ALA B 1 18 ? -2.758 -9.305 -9.453 1 96.19 18 ALA B N 1
ATOM 578 C CA . ALA B 1 18 ? -1.969 -10.523 -9.312 1 96.19 18 ALA B CA 1
ATOM 579 C C . ALA B 1 18 ? -2.227 -11.477 -10.477 1 96.19 18 ALA B C 1
ATOM 581 O O . ALA B 1 18 ? -1.439 -12.391 -10.727 1 96.19 18 ALA B O 1
ATOM 582 N N . GLU B 1 19 ? -3.309 -11.18 -11.148 1 94.81 19 GLU B N 1
ATOM 583 C CA . GLU B 1 19 ? -3.73 -12.102 -12.195 1 94.81 19 GLU B CA 1
ATOM 584 C C . GLU B 1 19 ? -2.674 -12.219 -13.289 1 94.81 19 GLU B C 1
ATOM 586 O O . GLU B 1 19 ? -2.244 -11.203 -13.852 1 94.81 19 GLU B O 1
ATOM 591 N N . GLY B 1 20 ? -2.182 -13.438 -13.547 1 92.56 20 GLY B N 1
ATOM 592 C CA . GLY B 1 20 ? -1.259 -13.688 -14.648 1 92.56 20 GLY B CA 1
ATOM 593 C C . GLY B 1 20 ? 0.177 -13.336 -14.312 1 92.56 20 GLY B C 1
ATOM 594 O O . GLY B 1 20 ? 1.021 -13.227 -15.203 1 92.56 20 GLY B O 1
ATOM 595 N N . ARG B 1 21 ? 0.472 -13.055 -13.148 1 94.5 21 ARG B N 1
ATOM 596 C CA . ARG B 1 21 ? 1.823 -12.672 -12.75 1 94.5 21 ARG B CA 1
ATOM 597 C C . ARG B 1 21 ? 2.471 -13.758 -11.898 1 94.5 21 ARG B C 1
ATOM 599 O O . ARG B 1 21 ? 1.775 -14.562 -11.281 1 94.5 21 ARG B O 1
ATOM 606 N N . SER B 1 22 ? 3.771 -13.727 -11.93 1 93.69 22 SER B N 1
ATOM 607 C CA . SER B 1 22 ? 4.516 -14.68 -11.109 1 93.69 22 SER B CA 1
ATOM 608 C C . SER B 1 22 ? 4.574 -14.234 -9.656 1 93.69 22 SER B C 1
ATOM 610 O O . SER B 1 22 ? 4.363 -13.062 -9.352 1 93.69 22 SER B O 1
ATOM 612 N N . ALA B 1 23 ? 4.875 -15.172 -8.742 1 94.38 23 ALA B N 1
ATOM 613 C CA . ALA B 1 23 ? 4.977 -14.906 -7.309 1 94.38 23 ALA B CA 1
ATOM 614 C C . ALA B 1 23 ? 6.004 -13.812 -7.031 1 94.38 23 ALA B C 1
ATOM 616 O O . ALA B 1 23 ? 5.793 -12.961 -6.168 1 94.38 23 ALA B O 1
ATOM 617 N N . ASP B 1 24 ? 7.055 -13.812 -7.766 1 94 24 ASP B N 1
ATOM 618 C CA . ASP B 1 24 ? 8.125 -12.844 -7.582 1 94 24 ASP B CA 1
ATOM 619 C C . ASP B 1 24 ? 7.672 -11.438 -7.973 1 94 24 ASP B C 1
ATOM 621 O O . ASP B 1 24 ? 7.988 -10.469 -7.285 1 94 24 ASP B O 1
ATOM 625 N N . GLU B 1 25 ? 6.918 -11.359 -9.039 1 96 25 GLU B N 1
ATOM 626 C CA . GLU B 1 25 ? 6.383 -10.078 -9.5 1 96 25 GLU B CA 1
ATOM 627 C C . GLU B 1 25 ? 5.375 -9.508 -8.508 1 96 25 GLU B C 1
ATOM 629 O O . GLU B 1 25 ? 5.41 -8.312 -8.195 1 96 25 GLU B O 1
ATOM 634 N N . ILE B 1 26 ? 4.559 -10.367 -8.031 1 97.38 26 ILE B N 1
ATOM 635 C CA . ILE B 1 26 ? 3.537 -9.961 -7.07 1 97.38 26 ILE B CA 1
ATOM 636 C C . ILE B 1 26 ? 4.203 -9.484 -5.781 1 97.38 26 ILE B C 1
ATOM 638 O O . ILE B 1 26 ? 3.795 -8.477 -5.199 1 97.38 26 ILE B O 1
ATOM 642 N N . ALA B 1 27 ? 5.246 -10.148 -5.383 1 96.12 27 ALA B N 1
ATOM 643 C CA . ALA B 1 27 ? 5.977 -9.789 -4.172 1 96.12 27 ALA B CA 1
ATOM 644 C C . ALA B 1 27 ? 6.602 -8.406 -4.301 1 96.12 27 ALA B C 1
ATOM 646 O O . ALA B 1 27 ? 6.59 -7.621 -3.35 1 96.12 27 ALA B O 1
ATOM 647 N N . LEU B 1 28 ? 7.121 -8.18 -5.461 1 95.62 28 LEU B N 1
ATOM 648 C CA . LEU B 1 28 ? 7.73 -6.875 -5.719 1 95.62 28 LEU B CA 1
ATOM 649 C C . LEU B 1 28 ? 6.684 -5.77 -5.668 1 95.62 28 LEU B C 1
ATOM 651 O O . LEU B 1 28 ? 6.883 -4.75 -5 1 95.62 28 LEU B O 1
ATOM 655 N N . ILE B 1 29 ? 5.578 -6.02 -6.32 1 97.19 29 ILE B N 1
ATOM 656 C CA . ILE B 1 29 ? 4.484 -5.051 -6.336 1 97.19 29 ILE B CA 1
ATOM 657 C C . ILE B 1 29 ? 3.947 -4.855 -4.922 1 97.19 29 ILE B C 1
ATOM 659 O O . ILE B 1 29 ? 3.689 -3.723 -4.504 1 97.19 29 ILE B O 1
ATOM 663 N N . SER B 1 30 ? 3.768 -5.922 -4.172 1 97.62 30 SER B N 1
ATOM 664 C CA . SER B 1 30 ? 3.309 -5.883 -2.789 1 97.62 30 SER B CA 1
ATOM 665 C C . SER B 1 30 ? 4.207 -4.992 -1.933 1 97.62 30 SER B C 1
ATOM 667 O O . SER B 1 30 ? 3.717 -4.191 -1.134 1 97.62 30 SER B O 1
ATOM 669 N N . SER B 1 31 ? 5.477 -5.105 -2.094 1 96.44 31 SER B N 1
ATOM 670 C CA . SER B 1 31 ? 6.449 -4.332 -1.326 1 96.44 31 SER B CA 1
ATOM 671 C C . SER B 1 31 ? 6.32 -2.84 -1.618 1 96.44 31 SER B C 1
ATOM 673 O O . SER B 1 31 ? 6.457 -2.012 -0.715 1 96.44 31 SER B O 1
ATOM 675 N N . ILE B 1 32 ? 6.066 -2.547 -2.92 1 96.62 32 ILE B N 1
ATOM 676 C CA . ILE B 1 32 ? 5.91 -1.16 -3.344 1 96.62 32 ILE B CA 1
ATOM 677 C C . ILE B 1 32 ? 4.691 -0.545 -2.656 1 96.62 32 ILE B C 1
ATOM 679 O O . ILE B 1 32 ? 4.785 0.528 -2.057 1 96.62 32 ILE B O 1
ATOM 683 N N . PHE B 1 33 ? 3.537 -1.181 -2.662 1 97.31 33 PHE B N 1
ATOM 684 C CA . PHE B 1 33 ? 2.312 -0.671 -2.061 1 97.31 33 PHE B CA 1
ATOM 685 C C . PHE B 1 33 ? 2.445 -0.593 -0.543 1 97.31 33 PHE B C 1
ATOM 687 O O . PHE B 1 33 ? 2.01 0.38 0.075 1 97.31 33 PHE B O 1
ATOM 694 N N . SER B 1 34 ? 3.033 -1.641 0.097 1 96.94 34 SER B N 1
ATOM 695 C CA . SER B 1 34 ? 3.229 -1.659 1.543 1 96.94 34 SER B CA 1
ATOM 696 C C . SER B 1 34 ? 4.129 -0.513 1.995 1 96.94 34 SER B C 1
ATOM 698 O O . SER B 1 34 ? 3.826 0.169 2.977 1 96.94 34 SER B O 1
ATOM 700 N N . GLN B 1 35 ? 5.227 -0.303 1.231 1 96.19 35 GLN B N 1
ATOM 701 C CA . GLN B 1 35 ? 6.141 0.785 1.564 1 96.19 35 GLN B CA 1
ATOM 702 C C . GLN B 1 35 ? 5.453 2.141 1.433 1 96.19 35 GLN B C 1
ATOM 704 O O . GLN B 1 35 ? 5.648 3.027 2.266 1 96.19 35 GLN B O 1
ATOM 709 N N . LEU B 1 36 ? 4.664 2.295 0.387 1 97.62 36 LEU B N 1
ATOM 710 C CA . LEU B 1 36 ? 3.922 3.533 0.18 1 97.62 36 LEU B CA 1
ATOM 711 C C . LEU B 1 36 ? 2.945 3.779 1.325 1 97.62 36 LEU B C 1
ATOM 713 O O . LEU B 1 36 ? 2.891 4.883 1.873 1 97.62 36 LEU B O 1
ATOM 717 N N . GLY B 1 37 ? 2.17 2.791 1.718 1 97.88 37 GLY B N 1
ATOM 718 C CA . GLY B 1 37 ? 1.245 2.889 2.836 1 97.88 37 GLY B CA 1
ATOM 719 C C . GLY B 1 37 ? 1.928 3.23 4.148 1 97.88 37 GLY B C 1
ATOM 720 O O . GLY B 1 37 ? 1.45 4.086 4.895 1 97.88 37 GLY B O 1
ATOM 721 N N . ASP B 1 38 ? 3.02 2.564 4.375 1 96.44 38 ASP B N 1
ATOM 722 C CA . ASP B 1 38 ? 3.783 2.789 5.598 1 96.44 38 ASP B CA 1
ATOM 723 C C . ASP B 1 38 ? 4.312 4.219 5.66 1 96.44 38 ASP B C 1
ATOM 725 O O . ASP B 1 38 ? 4.293 4.848 6.719 1 96.44 38 ASP B O 1
ATOM 729 N N . THR B 1 39 ? 4.859 4.668 4.531 1 96.88 39 THR B N 1
ATOM 730 C CA . THR B 1 39 ? 5.383 6.027 4.461 1 96.88 39 THR B CA 1
ATOM 731 C C . THR B 1 39 ? 4.281 7.047 4.73 1 96.88 39 THR B C 1
ATOM 733 O O . THR B 1 39 ? 4.469 7.973 5.523 1 96.88 39 THR B O 1
ATOM 736 N N . LEU B 1 40 ? 3.072 6.879 4.152 1 97.69 40 LEU B N 1
ATOM 737 C CA . LEU B 1 40 ? 1.93 7.758 4.367 1 97.69 40 LEU B CA 1
ATOM 738 C C . LEU B 1 40 ? 1.476 7.715 5.824 1 97.69 40 LEU B C 1
ATOM 740 O O . LEU B 1 40 ? 1.123 8.75 6.398 1 97.69 40 LEU B O 1
ATOM 744 N N . SER B 1 41 ? 1.474 6.535 6.41 1 97.38 41 SER B N 1
ATOM 745 C CA . SER B 1 41 ? 1.122 6.391 7.816 1 97.38 41 SER B CA 1
ATOM 746 C C . SER B 1 41 ? 2.057 7.203 8.703 1 97.38 41 SER B C 1
ATOM 748 O O . SER B 1 41 ? 1.611 7.852 9.656 1 97.38 41 SER B O 1
ATOM 750 N N . THR B 1 42 ? 3.346 7.18 8.383 1 95.62 42 THR B N 1
ATOM 751 C CA . THR B 1 42 ? 4.344 7.941 9.125 1 95.62 42 THR B CA 1
ATOM 752 C C . THR B 1 42 ? 4.086 9.438 9 1 95.62 42 THR B C 1
ATOM 754 O O . THR B 1 42 ? 4.129 10.172 9.992 1 95.62 42 THR B O 1
ATOM 757 N N . ILE B 1 43 ? 3.771 9.844 7.781 1 95.62 43 ILE B N 1
ATOM 758 C CA . ILE B 1 43 ? 3.49 11.25 7.516 1 95.62 43 ILE B CA 1
ATOM 759 C C . ILE B 1 43 ? 2.256 11.688 8.305 1 95.62 43 ILE B C 1
ATOM 761 O O . ILE B 1 43 ? 2.262 12.734 8.945 1 95.62 43 ILE B O 1
ATOM 765 N N . SER B 1 44 ? 1.206 10.914 8.297 1 95.56 44 SER B N 1
ATOM 766 C CA . SER B 1 44 ? -0.032 11.219 9.008 1 95.56 44 SER B CA 1
ATOM 767 C C . SER B 1 44 ? 0.204 11.312 10.516 1 95.56 44 SER B C 1
ATOM 769 O O . SER B 1 44 ? -0.313 12.227 11.172 1 95.56 44 SER B O 1
ATOM 771 N N . ALA B 1 45 ? 0.941 10.391 11.008 1 93.56 45 ALA B N 1
ATOM 772 C CA . ALA B 1 45 ? 1.253 10.375 12.438 1 93.56 45 ALA B CA 1
ATOM 773 C C . ALA B 1 45 ? 2.029 11.625 12.836 1 93.56 45 ALA B C 1
ATOM 775 O O . ALA B 1 45 ? 1.771 12.211 13.891 1 93.56 45 ALA B O 1
ATOM 776 N N . PHE B 1 46 ? 2.947 11.992 11.945 1 92.88 46 PHE B N 1
ATOM 777 C CA . PHE B 1 46 ? 3.756 13.18 12.188 1 92.88 46 PHE B CA 1
ATOM 778 C C . PHE B 1 46 ? 2.887 14.438 12.203 1 92.88 46 PHE B C 1
ATOM 780 O O . PHE B 1 46 ? 3.029 15.289 13.078 1 92.88 46 PHE B O 1
ATOM 787 N N . GLN B 1 47 ? 1.968 14.523 11.297 1 89.31 47 GLN B N 1
ATOM 788 C CA . GLN B 1 47 ? 1.067 15.672 11.211 1 89.31 47 GLN B CA 1
ATOM 789 C C . GLN B 1 47 ? 0.147 15.734 12.43 1 89.31 47 GLN B C 1
ATOM 791 O O . GLN B 1 47 ? -0.124 16.828 12.945 1 89.31 47 GLN B O 1
ATOM 796 N N . ASP B 1 48 ? -0.286 14.672 12.79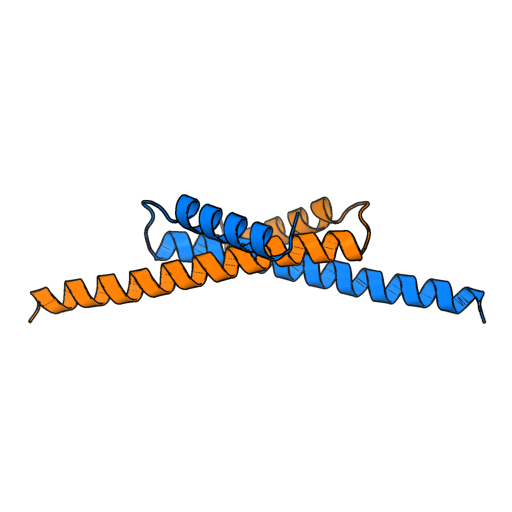7 1 88.69 48 ASP B N 1
ATOM 797 C CA . ASP B 1 48 ? -1.172 14.594 13.953 1 88.69 48 ASP B CA 1
ATOM 798 C C . ASP B 1 48 ? -0.459 15.062 15.219 1 88.69 48 ASP B C 1
ATOM 800 O O . ASP B 1 48 ? -1.051 15.75 16.047 1 88.69 48 ASP B O 1
ATOM 804 N N . LEU B 1 49 ? 0.76 14.781 15.312 1 86.19 49 LEU B N 1
ATOM 805 C CA . LEU B 1 49 ? 1.562 15.172 16.469 1 86.19 49 LEU B CA 1
ATOM 806 C C . LEU B 1 49 ? 1.856 16.672 16.453 1 86.19 49 LEU B C 1
ATOM 808 O O . LEU B 1 49 ? 1.879 17.312 17.5 1 86.19 49 LEU B O 1
ATOM 812 N N . CYS B 1 50 ? 2.098 17.203 15.266 1 81.88 50 CYS B N 1
ATOM 813 C CA . CYS B 1 50 ? 2.426 18.609 15.133 1 81.88 50 CYS B CA 1
ATOM 814 C C . CYS B 1 50 ? 1.183 19.484 15.297 1 81.88 50 CYS B C 1
ATOM 816 O O . CYS B 1 50 ? 1.264 20.594 15.82 1 81.88 50 CYS B O 1
ATOM 818 N N . CYS B 1 51 ? 0.102 19.078 14.781 1 73.5 51 CYS B N 1
ATOM 819 C CA . CYS B 1 51 ? -1.137 19.828 14.953 1 73.5 51 CYS B CA 1
ATOM 820 C C . CYS B 1 51 ? -1.566 19.828 16.422 1 73.5 51 CYS B C 1
ATOM 822 O O . CYS B 1 51 ? -2.104 20.828 16.906 1 73.5 51 CYS B O 1
ATOM 824 N N . ASP B 1 52 ? -1.436 18.766 16.953 1 67.88 52 ASP B N 1
ATOM 825 C CA . ASP B 1 52 ? -1.786 18.703 18.375 1 67.88 52 ASP B CA 1
ATOM 826 C C . ASP B 1 52 ? -0.917 19.641 19.203 1 67.88 52 ASP B C 1
ATOM 828 O O . ASP B 1 52 ? -1.389 20.234 20.172 1 67.88 52 ASP B O 1
ATOM 832 N N . ASN B 1 53 ? 0.275 19.797 18.797 1 63.22 53 ASN B N 1
ATOM 833 C CA . ASN B 1 53 ? 1.172 20.672 19.547 1 63.22 53 ASN B CA 1
ATOM 834 C C . ASN B 1 53 ? 0.871 22.141 19.297 1 63.22 53 ASN B C 1
ATOM 836 O O . ASN B 1 53 ? 1.072 22.984 20.172 1 63.22 53 ASN B O 1
ATOM 840 N N . GLU B 1 54 ? 0.405 22.438 18.156 1 59.41 54 GLU B N 1
ATOM 841 C CA . GLU B 1 54 ? 0.069 23.828 17.891 1 59.41 54 GLU B CA 1
ATOM 842 C C . GLU B 1 54 ? -1.185 24.25 18.656 1 59.41 54 GLU B C 1
ATOM 844 O O . GLU B 1 54 ? -1.303 25.391 19.094 1 59.41 54 GLU B O 1
ATOM 849 N N . GLU B 1 55 ? -2.074 23.375 18.625 1 58.25 55 GLU B N 1
ATOM 850 C CA . GLU B 1 55 ? -3.281 23.75 19.359 1 58.25 55 GLU B CA 1
ATOM 851 C C . GLU B 1 55 ? -2.996 23.891 20.844 1 58.25 55 GLU B C 1
ATOM 853 O O . GLU B 1 55 ? -3.74 24.562 21.562 1 58.25 55 GLU B O 1
ATOM 858 N N . GLU B 1 56 ? -2.203 23 21.297 1 55.5 56 GLU B N 1
ATOM 859 C CA . GLU B 1 56 ? -1.927 23.125 22.719 1 55.5 56 GLU B CA 1
ATOM 860 C C . GLU B 1 56 ? -1.212 24.453 23.016 1 55.5 56 GLU B C 1
ATOM 862 O O . GLU B 1 56 ? -1.21 24.906 24.172 1 55.5 56 GLU B O 1
ATOM 867 N N . LYS B 1 57 ? -0.492 24.906 22.078 1 58.25 57 LYS B N 1
ATOM 868 C CA . LYS B 1 57 ? 0.215 26.125 22.438 1 58.25 57 LYS B CA 1
ATOM 869 C C . LYS B 1 57 ? -0.762 27.266 22.688 1 58.25 57 LYS B C 1
ATOM 871 O O . LYS B 1 57 ? -0.459 28.188 23.453 1 58.25 57 LYS B O 1
ATOM 876 N N . ASP B 1 58 ? -1.786 27.328 21.922 1 53.88 58 ASP B N 1
ATOM 877 C CA . ASP B 1 58 ? -2.555 28.547 22.172 1 53.88 58 ASP B CA 1
ATOM 878 C C . ASP B 1 58 ? -3.281 28.484 23.516 1 53.88 58 ASP B C 1
ATOM 880 O O . ASP B 1 58 ? -3.893 29.453 23.953 1 53.88 58 ASP B O 1
ATOM 884 N N . THR B 1 59 ? -3.553 27.25 23.766 1 50.84 59 THR B N 1
ATOM 885 C CA . THR B 1 59 ? -4.375 27.25 24.969 1 50.84 59 THR B CA 1
ATOM 886 C C . THR B 1 59 ? -3.525 27.516 26.203 1 50.84 59 THR B C 1
ATOM 888 O O . THR B 1 59 ? -4.059 27.719 27.297 1 50.84 59 THR B O 1
ATOM 891 N N . ASN B 1 60 ? -2.25 27.281 26.031 1 40.59 60 ASN B N 1
ATOM 892 C CA . ASN B 1 60 ? -1.617 27.703 27.266 1 40.59 60 ASN B CA 1
ATOM 893 C C . ASN B 1 60 ? -1.456 29.219 27.344 1 40.59 60 ASN B C 1
ATOM 895 O O . ASN B 1 60 ? -1.022 29.844 26.375 1 40.59 60 ASN B O 1
#

InterPro domains:
  IPR046665 Domain of unknown function DUF6774 [PF20564] (23-50)

Solvent-accessible surface area (backbone atoms only — not comparable to full-atom values): 6201 Å² total; per-residue (Å²): 135,55,75,67,58,50,53,52,51,40,52,52,50,32,51,59,69,43,56,95,54,53,38,70,56,29,39,52,52,14,49,52,31,30,50,33,10,50,51,23,38,51,51,18,54,50,45,49,54,52,51,53,48,53,58,51,51,72,70,99,135,57,74,66,58,51,52,51,49,41,51,52,49,33,52,60,68,43,58,94,54,53,41,67,56,29,39,51,52,12,51,52,32,30,51,33,9,50,51,23,38,51,52,18,53,49,46,48,54,53,53,53,51,54,58,50,52,71,70,98

pLDDT: mean 87.61, std 14.87, range [40.59, 97.94]